Protein AF-A0A8T4JKT2-F1 (afdb_monomer)

Nearest PDB structures (foldseek):
  6grj-assembly1_I  TM=8.918E-01  e=7.035E+00  Aeromonas hydrophila
  7a0g-assembly1_JJJ  TM=4.308E-01  e=4.296E+00  Serratia marcescens

Sequence (92 aa):
MVWILVIILITLWIIIGFLIYVRIKFPKSKLMMNKTSLMVFIIGLLISLVGAYFMYNGKILGDNTVGIARILGIVGILLIVLANVFNVIKRK

pLDDT: mean 72.03, std 9.6, range [45.88, 84.75]

Solvent-accessible surface area (backbone atoms only — not comparable to full-atom values): 4863 Å² total; per-residue (Å²): 111,69,70,60,53,53,52,52,55,52,52,51,52,51,52,52,52,48,54,52,50,48,51,68,76,54,46,75,86,77,60,85,48,55,72,70,34,46,50,41,28,52,50,12,49,50,39,22,51,52,11,50,50,41,48,73,48,28,85,79,68,37,86,78,42,32,59,54,17,50,51,39,24,50,52,10,52,50,35,35,53,49,22,50,51,52,45,52,58,75,72,108

Secondary structure (DSSP, 8-state):
-HHHHHHHHHHHHHHHHHHHHHHHHS-GGG----HHHHHHHHHHHHHHHHHHHHHHTTTTT-TTHHHHHHHHHHHHHHHHHHHHHHHHHTT-

Foldseek 3Di:
DVVVVVLVVVVVVVVVVVVVVCCVVDPVVVCPADPVLVVLLVVLVVQLVQLVVCCSPVVVVDPVCVVVSVVSNVSSVVSNVVSVVVRVVVVD

Structure (mmCIF, N/CA/C/O backbone):
data_AF-A0A8T4JKT2-F1
#
_entry.id   AF-A0A8T4JKT2-F1
#
loop_
_atom_site.group_PDB
_atom_site.id
_atom_site.type_symbol
_atom_site.label_atom_id
_atom_site.label_alt_id
_atom_site.label_comp_id
_atom_site.label_asym_id
_atom_site.label_entity_id
_atom_site.label_seq_id
_atom_site.pdbx_PDB_ins_code
_atom_site.Cartn_x
_atom_site.Cartn_y
_atom_site.Cartn_z
_atom_site.occupancy
_atom_site.B_iso_or_equiv
_atom_site.auth_seq_id
_atom_site.auth_comp_id
_atom_site.auth_asym_id
_atom_site.auth_atom_id
_atom_site.pdbx_PDB_model_num
ATOM 1 N N . MET A 1 1 ? 7.321 11.534 -27.072 1.00 60.38 1 MET A N 1
ATOM 2 C CA . MET A 1 1 ? 6.863 12.574 -26.121 1.00 60.38 1 MET A CA 1
ATOM 3 C C . MET A 1 1 ? 5.347 12.532 -25.903 1.00 60.38 1 MET A C 1
ATOM 5 O O . MET A 1 1 ? 4.931 12.404 -24.762 1.00 60.38 1 MET A O 1
ATOM 9 N N . VAL A 1 2 ? 4.523 12.516 -26.962 1.00 71.50 2 VAL A N 1
ATOM 10 C CA . VAL A 1 2 ? 3.043 12.436 -26.871 1.00 71.50 2 VAL A CA 1
ATOM 11 C C . VAL A 1 2 ? 2.541 11.193 -26.118 1.00 71.50 2 VAL A C 1
ATOM 13 O O . VAL A 1 2 ? 1.706 11.305 -25.231 1.00 71.50 2 VAL A O 1
ATOM 16 N N . TRP A 1 3 ? 3.111 10.016 -26.386 1.00 61.81 3 TRP A N 1
ATOM 17 C CA . TRP A 1 3 ? 2.732 8.770 -25.703 1.00 61.81 3 TRP A CA 1
ATOM 18 C C . TRP A 1 3 ? 2.944 8.799 -24.184 1.00 61.81 3 TRP A C 1
ATOM 20 O O . TRP A 1 3 ? 2.130 8.271 -23.438 1.00 61.81 3 TRP A O 1
ATOM 30 N N . ILE A 1 4 ? 4.001 9.470 -23.718 1.00 73.69 4 ILE A N 1
ATOM 31 C CA . ILE A 1 4 ? 4.282 9.636 -22.286 1.00 73.69 4 ILE A CA 1
ATOM 32 C C . ILE A 1 4 ? 3.237 10.542 -21.621 1.00 73.69 4 ILE A C 1
ATOM 34 O O . ILE A 1 4 ? 2.788 10.239 -20.521 1.00 73.69 4 ILE A O 1
ATOM 38 N N . LEU A 1 5 ? 2.781 11.597 -22.305 1.00 75.94 5 LEU A N 1
ATOM 39 C CA . LEU A 1 5 ? 1.702 12.463 -21.813 1.00 75.94 5 LEU A CA 1
ATOM 40 C C . LEU A 1 5 ? 0.365 11.720 -21.693 1.00 75.94 5 LEU A C 1
ATOM 42 O O . LEU A 1 5 ? -0.336 11.876 -20.696 1.00 75.94 5 LEU A O 1
ATOM 46 N N . VAL A 1 6 ? 0.031 10.880 -22.677 1.00 79.38 6 VAL A N 1
ATOM 47 C CA . VAL A 1 6 ? -1.205 10.075 -22.667 1.00 79.38 6 VAL A CA 1
ATOM 48 C C . VAL A 1 6 ? -1.210 9.088 -21.498 1.00 79.38 6 VAL A C 1
ATOM 50 O O . VAL A 1 6 ? -2.199 8.982 -20.776 1.00 79.38 6 VAL A O 1
ATOM 53 N N . ILE A 1 7 ? -0.079 8.417 -21.273 1.00 75.00 7 ILE A N 1
ATOM 54 C CA . ILE A 1 7 ? 0.134 7.486 -20.157 1.00 75.00 7 ILE A CA 1
ATOM 55 C C . ILE A 1 7 ? -0.102 8.200 -18.816 1.00 75.00 7 ILE A C 1
ATOM 57 O O . ILE A 1 7 ? -0.918 7.736 -18.022 1.00 75.00 7 ILE A O 1
ATOM 61 N N . ILE A 1 8 ? 0.504 9.376 -18.613 1.00 79.75 8 ILE A N 1
ATOM 62 C CA . ILE A 1 8 ? 0.363 10.176 -17.382 1.00 79.75 8 ILE A CA 1
ATOM 63 C C . ILE A 1 8 ? -1.092 10.606 -17.132 1.00 79.75 8 ILE A C 1
ATOM 65 O O . ILE A 1 8 ? -1.580 10.513 -16.003 1.00 79.75 8 ILE A O 1
ATOM 69 N N . LEU A 1 9 ? -1.805 11.050 -18.172 1.00 82.94 9 LEU A N 1
ATOM 70 C CA . LEU A 1 9 ? -3.209 11.464 -18.060 1.00 82.94 9 LEU A CA 1
ATOM 71 C C . LEU A 1 9 ? -4.121 10.301 -17.651 1.00 82.94 9 LEU A C 1
ATOM 73 O O . LEU A 1 9 ? -4.994 10.474 -16.798 1.00 82.94 9 LEU A O 1
ATOM 77 N N . ILE A 1 10 ? -3.887 9.111 -18.209 1.00 79.62 10 ILE A N 1
ATOM 78 C CA . ILE A 1 10 ? -4.631 7.895 -17.858 1.00 79.62 10 ILE A CA 1
ATOM 79 C C . ILE A 1 10 ? -4.350 7.496 -16.405 1.00 79.62 10 ILE A C 1
ATOM 81 O O . ILE A 1 10 ? -5.287 7.183 -15.669 1.00 79.62 10 ILE A O 1
ATOM 85 N N . THR A 1 11 ? -3.090 7.556 -15.954 1.00 76.25 11 THR A N 1
ATOM 86 C CA . THR A 1 11 ? -2.753 7.249 -14.553 1.00 76.25 11 THR A CA 1
ATOM 87 C C . THR A 1 11 ? -3.466 8.194 -13.586 1.00 76.25 11 THR A C 1
ATOM 89 O O . THR A 1 11 ? -4.032 7.744 -12.591 1.00 76.25 11 THR A O 1
ATOM 92 N N . LEU A 1 12 ? -3.481 9.497 -13.888 1.00 81.06 12 LEU A N 1
ATOM 93 C CA . LEU A 1 12 ? -4.159 10.511 -13.076 1.00 81.06 12 LEU A CA 1
ATOM 94 C C . LEU A 1 12 ? -5.661 10.240 -12.962 1.00 81.06 12 LEU A C 1
ATOM 96 O O . LEU A 1 12 ? -6.206 10.273 -11.858 1.00 81.06 12 LEU A O 1
ATOM 100 N N . TRP A 1 13 ? -6.318 9.910 -14.074 1.00 84.75 13 TRP A N 1
ATOM 101 C CA . TRP A 1 13 ? -7.741 9.561 -14.085 1.00 84.75 13 TRP A CA 1
ATOM 102 C C . TRP A 1 13 ? -8.052 8.320 -13.246 1.00 84.75 13 TRP A C 1
ATOM 104 O O . TRP A 1 13 ? -9.028 8.315 -12.494 1.00 84.75 13 TRP A O 1
ATOM 114 N N . ILE A 1 14 ? -7.198 7.296 -13.314 1.00 74.69 14 ILE A N 1
ATOM 115 C CA . ILE A 1 14 ? -7.335 6.079 -12.503 1.00 74.69 14 ILE A CA 1
ATOM 116 C C . ILE A 1 14 ? -7.179 6.399 -11.011 1.00 74.69 14 ILE A C 1
ATOM 118 O O . ILE A 1 14 ? -7.982 5.934 -10.202 1.00 74.69 14 ILE A O 1
ATOM 122 N N . ILE A 1 15 ? -6.198 7.226 -10.636 1.00 76.25 15 ILE A N 1
ATOM 123 C CA . ILE A 1 15 ? -5.978 7.639 -9.240 1.00 76.25 15 ILE A CA 1
ATOM 124 C C . ILE A 1 15 ? -7.181 8.431 -8.714 1.00 76.25 15 ILE A C 1
ATOM 126 O O . ILE A 1 15 ? -7.661 8.163 -7.613 1.00 76.25 15 ILE A O 1
ATOM 130 N N . ILE A 1 16 ? -7.706 9.371 -9.504 1.00 79.25 16 ILE A N 1
ATOM 131 C CA . ILE A 1 16 ? -8.881 10.176 -9.143 1.00 79.25 16 ILE A CA 1
ATOM 132 C C . ILE A 1 16 ? -10.115 9.282 -8.975 1.00 79.25 16 ILE A C 1
ATOM 134 O O . ILE A 1 16 ? -10.799 9.368 -7.952 1.00 79.25 16 ILE A O 1
ATOM 138 N N . GLY A 1 17 ? -10.369 8.380 -9.926 1.00 78.31 17 GLY A N 1
ATOM 139 C CA . GLY A 1 17 ? -11.465 7.413 -9.843 1.00 78.31 17 GLY A CA 1
ATOM 140 C C . GLY A 1 17 ? -11.346 6.500 -8.621 1.00 78.31 17 GLY A C 1
ATOM 141 O O . GLY A 1 17 ? -12.330 6.275 -7.915 1.00 78.31 17 GLY A O 1
ATOM 142 N N . PHE A 1 18 ? -10.13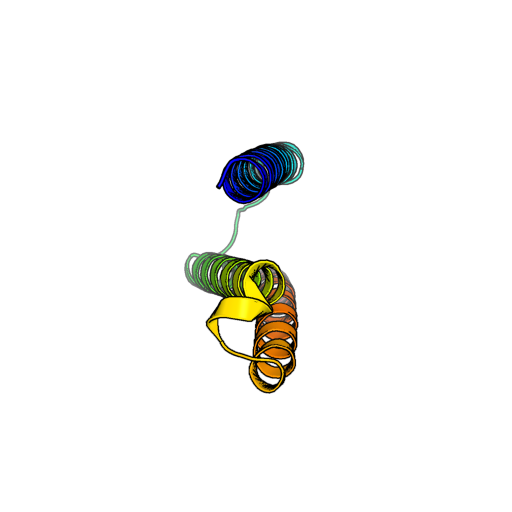2 6.042 -8.308 1.00 76.00 18 PHE A N 1
ATOM 143 C CA . PHE A 1 18 ? -9.859 5.226 -7.129 1.00 76.00 18 PHE A CA 1
ATOM 144 C C . PHE A 1 18 ? -10.094 5.993 -5.819 1.00 76.00 18 PHE A C 1
ATOM 146 O O . PHE A 1 18 ? -10.747 5.474 -4.914 1.00 76.00 18 PHE A O 1
ATOM 153 N N . LEU A 1 19 ? -9.644 7.249 -5.722 1.00 74.12 19 LEU A N 1
ATOM 154 C CA . LEU A 1 19 ? -9.895 8.109 -4.558 1.00 74.12 19 LEU A CA 1
ATOM 155 C C . LEU A 1 19 ? -11.394 8.350 -4.337 1.00 74.12 19 LEU A C 1
ATOM 157 O O . LEU A 1 19 ? -11.870 8.294 -3.200 1.00 74.12 19 LEU A O 1
ATOM 161 N N . ILE A 1 20 ? -12.147 8.578 -5.417 1.00 80.94 20 ILE A N 1
ATOM 162 C CA . ILE A 1 20 ? -13.605 8.737 -5.367 1.00 80.94 20 ILE A CA 1
ATOM 163 C C . ILE A 1 20 ? -14.263 7.431 -4.900 1.00 80.94 20 ILE A C 1
ATOM 165 O O . ILE A 1 20 ? -15.074 7.459 -3.974 1.00 80.94 20 ILE A O 1
ATOM 169 N N . TYR A 1 21 ? -13.872 6.285 -5.465 1.00 73.50 21 TYR A N 1
ATOM 170 C CA . TYR A 1 21 ? -14.387 4.971 -5.070 1.00 73.50 21 TYR A CA 1
ATOM 171 C C . TYR A 1 21 ? -14.151 4.677 -3.583 1.00 73.50 21 TYR A C 1
ATOM 173 O O . TYR A 1 21 ? -15.079 4.278 -2.874 1.00 73.50 21 TYR A O 1
ATOM 181 N N . VAL A 1 22 ? -12.936 4.929 -3.083 1.00 67.44 22 VAL A N 1
ATOM 182 C CA . VAL A 1 22 ? -12.598 4.757 -1.662 1.00 67.44 22 VAL A CA 1
ATOM 183 C C . VAL A 1 22 ? -13.451 5.677 -0.788 1.00 67.44 22 VAL A C 1
ATOM 185 O O . VAL A 1 22 ? -13.999 5.221 0.214 1.00 67.44 22 VAL A O 1
ATOM 188 N N . ARG A 1 23 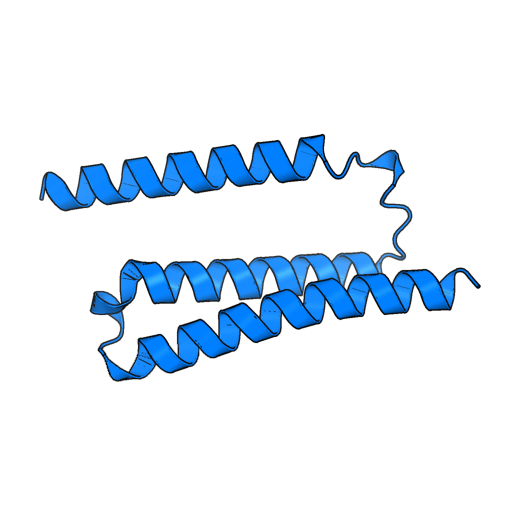? -13.636 6.945 -1.177 1.00 68.50 23 ARG A N 1
ATOM 189 C CA . ARG A 1 23 ? -14.449 7.910 -0.419 1.00 68.50 23 ARG A CA 1
ATOM 190 C C . ARG A 1 23 ? -15.928 7.519 -0.355 1.00 68.50 23 ARG A C 1
ATOM 192 O O . ARG A 1 23 ? -16.558 7.736 0.678 1.00 68.50 23 ARG A O 1
ATOM 199 N N . ILE A 1 24 ? -16.472 6.957 -1.436 1.00 73.00 24 ILE A N 1
ATOM 200 C CA . ILE A 1 24 ? -17.870 6.508 -1.507 1.00 73.00 24 ILE A CA 1
ATOM 201 C C . ILE A 1 24 ? -18.068 5.228 -0.688 1.00 73.00 24 ILE A C 1
ATOM 203 O O . ILE A 1 24 ? -19.029 5.126 0.073 1.00 73.00 24 ILE A O 1
ATOM 207 N N . LYS A 1 25 ? -17.164 4.250 -0.817 1.00 60.97 25 LYS A N 1
ATOM 208 C CA . LYS A 1 25 ? -17.323 2.936 -0.176 1.00 60.97 25 LYS A CA 1
ATOM 209 C C . LYS A 1 25 ? -16.924 2.918 1.301 1.00 60.97 25 LYS A C 1
ATOM 211 O O . LYS A 1 25 ? -17.445 2.103 2.061 1.00 60.97 25 LYS A O 1
ATOM 216 N N . PHE A 1 26 ? -16.049 3.832 1.720 1.00 56.34 26 PHE A N 1
ATOM 217 C CA . PHE A 1 26 ? -15.633 4.016 3.111 1.00 56.34 26 PHE A CA 1
ATOM 218 C C . PHE A 1 26 ? -16.020 5.420 3.615 1.00 56.34 26 PHE A C 1
ATOM 220 O O . PHE A 1 26 ? -15.153 6.281 3.787 1.00 56.34 26 PHE A O 1
ATOM 227 N N . PRO A 1 27 ? -17.317 5.687 3.867 1.00 53.75 27 PRO A N 1
ATOM 228 C CA . PRO A 1 27 ? -17.749 6.960 4.429 1.00 53.75 27 PRO A CA 1
ATOM 229 C C . PRO A 1 27 ? -17.139 7.166 5.823 1.00 53.75 27 PRO A C 1
ATOM 231 O O . PRO A 1 27 ? -17.053 6.234 6.629 1.00 53.75 27 PRO A O 1
ATOM 234 N N . LYS A 1 28 ? -16.736 8.413 6.116 1.00 52.88 28 LYS A N 1
ATOM 235 C CA . LYS A 1 28 ? -16.046 8.833 7.356 1.00 52.88 28 LYS A CA 1
ATOM 236 C C . LYS A 1 28 ? -16.709 8.331 8.652 1.00 52.88 28 LYS A C 1
ATOM 238 O O . LYS A 1 28 ? -16.019 8.175 9.651 1.00 52.88 28 LYS A O 1
ATOM 243 N N . SER A 1 29 ? -18.009 8.037 8.637 1.00 45.88 29 SER A N 1
ATOM 244 C CA . SER A 1 29 ? -18.777 7.540 9.786 1.00 45.88 29 SER A CA 1
ATOM 245 C C . SER A 1 29 ? -18.405 6.121 10.236 1.00 45.88 29 SER A C 1
ATOM 247 O O . SER A 1 29 ? -18.553 5.804 11.413 1.00 45.88 29 SER A O 1
ATOM 249 N N . LYS A 1 30 ? -17.871 5.266 9.350 1.00 46.91 30 LYS A N 1
ATOM 250 C CA . LYS A 1 30 ? -17.417 3.904 9.714 1.00 46.91 30 LYS A CA 1
ATOM 251 C C . LYS A 1 30 ? -15.959 3.866 10.194 1.00 46.91 30 LYS A C 1
ATOM 253 O O . LYS A 1 30 ? -15.500 2.862 10.739 1.00 46.91 30 LYS A O 1
ATOM 258 N N . LEU A 1 31 ? -15.253 4.986 10.041 1.00 53.69 31 LEU A N 1
ATOM 259 C CA . LEU A 1 31 ? -13.856 5.211 10.408 1.00 53.69 31 LEU A CA 1
ATOM 260 C C . LEU A 1 31 ? -13.724 5.661 11.875 1.00 53.69 31 LEU A C 1
ATOM 262 O O . LEU A 1 31 ? -12.895 6.503 12.207 1.00 53.69 31 LEU A O 1
ATOM 266 N N . MET A 1 32 ? -14.509 5.062 12.782 1.00 53.53 32 MET A N 1
ATOM 267 C CA . MET A 1 32 ? -14.202 5.043 14.221 1.00 53.53 32 MET A CA 1
ATOM 268 C C . MET A 1 32 ? -12.992 4.128 14.433 1.00 53.53 32 MET A C 1
ATOM 270 O O . MET A 1 32 ? -13.090 3.001 14.919 1.00 53.53 32 MET A O 1
ATOM 274 N N . MET A 1 33 ? -11.852 4.570 13.925 1.00 56.22 33 MET A N 1
ATOM 275 C CA . MET A 1 33 ? -10.590 3.867 13.981 1.00 56.22 33 MET A CA 1
ATOM 276 C C . MET A 1 33 ? -9.707 4.632 14.947 1.00 56.22 33 MET A C 1
ATOM 278 O O . MET A 1 33 ? -9.578 5.852 14.845 1.00 56.22 33 MET A O 1
ATOM 282 N N . ASN A 1 34 ? -9.147 3.929 15.926 1.00 67.31 34 ASN A N 1
ATOM 283 C CA . ASN A 1 34 ? -8.257 4.556 16.893 1.00 67.31 34 ASN A CA 1
ATOM 284 C C . ASN A 1 34 ? -7.102 5.259 16.146 1.00 67.31 34 ASN A C 1
ATOM 286 O O . ASN A 1 34 ? -6.632 4.721 15.139 1.00 67.31 34 ASN A O 1
ATOM 290 N N . LYS A 1 35 ? -6.647 6.436 16.611 1.00 71.12 35 LYS A N 1
ATOM 291 C CA . LYS A 1 35 ? -5.661 7.285 15.902 1.00 71.12 35 LYS A CA 1
ATOM 292 C C . LYS A 1 35 ? -4.452 6.485 15.402 1.00 71.12 35 LYS A C 1
ATOM 294 O O . LYS A 1 35 ? -4.017 6.677 14.273 1.00 71.12 35 LYS A O 1
ATOM 299 N N . THR A 1 36 ? -3.976 5.529 16.200 1.00 72.56 36 THR A N 1
ATOM 300 C CA . THR A 1 36 ? -2.871 4.622 15.853 1.00 72.56 36 THR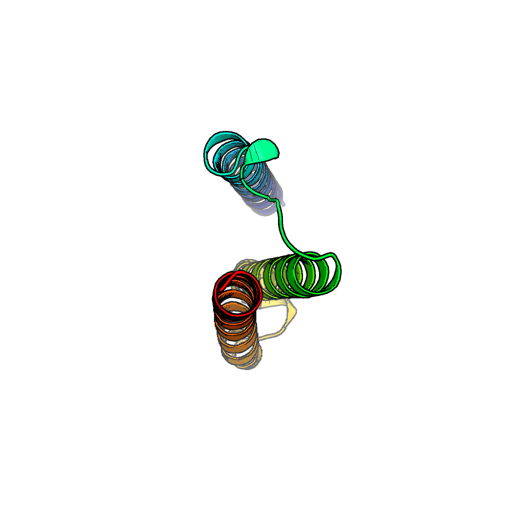 A CA 1
ATOM 301 C C . THR A 1 36 ? -3.188 3.711 14.663 1.00 72.56 36 THR A C 1
ATOM 303 O O . THR A 1 36 ? -2.384 3.594 13.748 1.00 72.56 36 THR A O 1
ATOM 306 N N . SER A 1 37 ? -4.370 3.090 14.635 1.00 69.38 37 SER A N 1
ATOM 307 C CA . SER A 1 37 ? -4.778 2.202 13.537 1.00 69.38 37 SER A CA 1
ATOM 308 C C . SER A 1 37 ? -5.018 2.992 12.244 1.00 69.38 37 SER A C 1
ATOM 310 O O . SER A 1 37 ? -4.627 2.552 11.165 1.00 69.38 37 SER A O 1
ATOM 312 N N . LEU A 1 38 ? -5.560 4.209 12.353 1.00 76.12 38 LEU A N 1
ATOM 313 C CA . LEU A 1 38 ? -5.719 5.120 11.219 1.00 76.12 38 LEU A CA 1
ATOM 314 C C . LEU A 1 38 ? -4.351 5.504 10.623 1.00 76.12 38 LEU A C 1
ATOM 316 O O . LEU A 1 38 ? -4.183 5.488 9.406 1.00 76.12 38 LEU A O 1
ATOM 320 N N . MET A 1 39 ? -3.351 5.758 11.471 1.00 73.81 39 MET A N 1
ATOM 321 C CA . MET A 1 39 ? -1.984 6.058 11.036 1.00 73.81 39 MET A CA 1
ATOM 322 C C . MET A 1 39 ? -1.350 4.884 10.272 1.00 73.81 39 MET A C 1
ATOM 324 O O . MET A 1 39 ? -0.819 5.087 9.184 1.00 73.81 39 MET A O 1
ATOM 328 N N . VAL A 1 40 ? -1.476 3.651 10.784 1.00 77.94 40 VAL A N 1
ATOM 329 C CA . VAL A 1 40 ? -0.968 2.434 10.114 1.00 77.94 40 VAL A CA 1
ATOM 330 C C . VAL A 1 40 ? -1.686 2.188 8.786 1.00 77.94 40 VAL A C 1
ATOM 332 O O . VAL A 1 40 ? -1.050 1.813 7.804 1.00 77.94 40 VAL A O 1
ATOM 335 N N . PHE A 1 41 ? -2.991 2.458 8.720 1.00 78.62 41 PHE A N 1
ATOM 336 C CA . PHE A 1 41 ? -3.760 2.367 7.480 1.00 78.62 41 PHE A CA 1
ATOM 337 C C . PHE A 1 41 ? -3.282 3.371 6.425 1.00 78.62 41 PHE A C 1
ATOM 339 O O . PHE A 1 41 ? -3.073 2.987 5.277 1.00 78.62 41 PHE A O 1
ATOM 346 N N . ILE A 1 42 ? -3.058 4.637 6.802 1.00 79.75 42 ILE A N 1
ATOM 347 C CA . ILE A 1 42 ? -2.517 5.657 5.887 1.00 79.75 42 ILE A CA 1
ATOM 348 C C . ILE A 1 42 ? -1.116 5.265 5.407 1.00 79.75 42 ILE A C 1
ATOM 350 O O . ILE A 1 42 ? -0.830 5.375 4.218 1.00 79.75 42 ILE A O 1
ATOM 354 N N . ILE A 1 43 ? -0.257 4.777 6.305 1.00 80.44 43 ILE A N 1
ATOM 355 C CA . ILE A 1 43 ? 1.097 4.323 5.957 1.00 80.44 43 ILE A CA 1
ATOM 356 C C . ILE A 1 43 ? 1.036 3.144 4.978 1.00 80.44 43 ILE A C 1
ATOM 358 O O . ILE A 1 43 ? 1.702 3.176 3.946 1.00 80.44 43 ILE A O 1
ATOM 362 N N . GLY A 1 44 ? 0.196 2.140 5.247 1.00 81.50 44 GLY A N 1
ATOM 363 C CA . GLY A 1 44 ? -0.004 1.006 4.342 1.00 81.50 44 GLY A CA 1
ATOM 364 C C . GLY A 1 44 ? -0.538 1.435 2.972 1.00 81.50 44 GLY A C 1
ATOM 365 O O . GLY A 1 44 ? -0.066 0.949 1.944 1.00 81.50 44 GLY A O 1
ATOM 366 N N . LEU A 1 45 ? -1.452 2.410 2.944 1.00 83.88 45 LEU A N 1
ATOM 367 C CA . LEU A 1 45 ? -1.982 2.994 1.712 1.00 83.88 45 LEU A CA 1
ATOM 368 C C . LEU A 1 45 ? -0.894 3.706 0.901 1.00 83.88 45 LEU A C 1
ATOM 370 O O . LEU A 1 45 ? -0.767 3.448 -0.294 1.00 83.88 45 LEU A O 1
ATOM 374 N N . LEU A 1 46 ? -0.081 4.549 1.542 1.00 82.31 46 LEU A N 1
ATOM 375 C CA . LEU A 1 46 ? 1.032 5.242 0.889 1.00 82.31 46 LEU A CA 1
ATOM 376 C C . LEU A 1 46 ? 2.074 4.257 0.348 1.00 82.31 46 LEU A C 1
ATOM 378 O O . LEU A 1 46 ? 2.496 4.394 -0.796 1.00 82.31 46 LEU A O 1
ATOM 382 N N . ILE A 1 47 ? 2.438 3.231 1.121 1.00 81.94 47 ILE A N 1
ATOM 383 C CA . ILE A 1 47 ? 3.384 2.189 0.691 1.00 81.94 47 ILE A CA 1
ATOM 384 C C . ILE A 1 47 ? 2.834 1.415 -0.514 1.00 81.94 47 ILE A C 1
ATOM 386 O O . ILE A 1 47 ? 3.566 1.164 -1.471 1.00 81.94 47 ILE A O 1
ATOM 390 N N . SER A 1 48 ? 1.540 1.080 -0.507 1.00 82.44 48 SER A N 1
ATOM 391 C CA . SER A 1 48 ? 0.897 0.380 -1.622 1.00 82.44 48 SER A CA 1
ATOM 392 C C . SER A 1 48 ? 0.859 1.238 -2.895 1.00 82.44 48 SER A C 1
ATOM 394 O O . SER A 1 48 ? 1.188 0.749 -3.977 1.00 82.44 48 SER A O 1
ATOM 396 N N . LEU A 1 49 ? 0.552 2.534 -2.761 1.00 81.06 49 LEU A N 1
ATOM 397 C CA . LEU A 1 49 ? 0.589 3.514 -3.855 1.00 81.06 49 LEU A CA 1
ATOM 398 C C . LEU A 1 49 ? 1.999 3.683 -4.433 1.00 81.06 49 LEU A C 1
ATOM 400 O O . LEU A 1 49 ? 2.160 3.693 -5.653 1.00 81.06 49 LEU A O 1
ATOM 404 N N . VAL A 1 50 ? 3.020 3.772 -3.578 1.00 81.88 50 VAL A N 1
ATOM 405 C CA . VAL A 1 50 ? 4.425 3.869 -4.001 1.00 81.88 50 VAL A CA 1
ATOM 406 C C . VAL A 1 50 ? 4.866 2.593 -4.724 1.00 81.88 50 VAL A C 1
ATOM 408 O O . VAL A 1 50 ? 5.478 2.677 -5.788 1.00 81.88 50 VAL A O 1
ATOM 411 N N . GLY A 1 51 ? 4.503 1.414 -4.209 1.00 79.50 51 GLY A N 1
ATOM 412 C CA . GLY A 1 51 ? 4.763 0.136 -4.877 1.00 79.50 51 GLY A CA 1
ATOM 413 C C . GLY A 1 51 ? 4.104 0.054 -6.257 1.00 79.50 51 GLY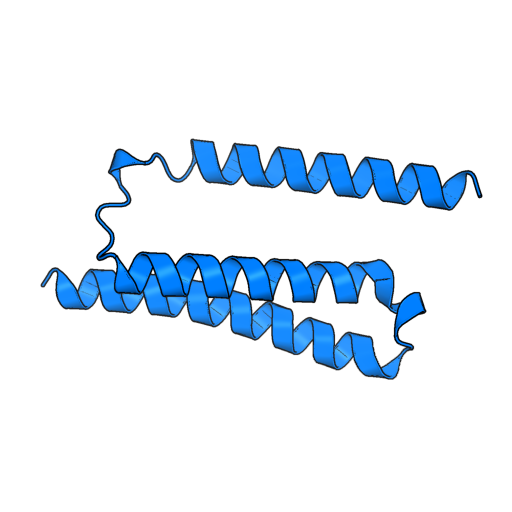 A C 1
ATOM 414 O O . GLY A 1 51 ? 4.763 -0.279 -7.240 1.00 79.50 51 GLY A O 1
ATOM 415 N N . ALA A 1 52 ? 2.830 0.441 -6.361 1.00 79.12 52 ALA A N 1
ATOM 416 C CA . ALA A 1 52 ? 2.107 0.473 -7.631 1.00 79.12 52 ALA A CA 1
ATOM 417 C C . ALA A 1 52 ? 2.725 1.463 -8.634 1.00 79.12 52 ALA A C 1
ATOM 419 O O . ALA A 1 52 ? 2.878 1.131 -9.809 1.00 79.12 52 ALA A O 1
ATOM 420 N N . TYR A 1 53 ? 3.135 2.650 -8.175 1.00 77.62 53 TYR A N 1
ATOM 421 C CA . TYR A 1 53 ? 3.816 3.641 -9.009 1.00 77.62 53 TYR A CA 1
ATOM 422 C C . TYR A 1 53 ? 5.158 3.122 -9.542 1.00 77.62 53 TYR A C 1
ATOM 424 O O . TYR A 1 53 ? 5.445 3.254 -10.734 1.00 77.62 53 TYR A O 1
ATOM 432 N N . PHE A 1 54 ? 5.957 2.469 -8.694 1.00 75.81 54 PHE A N 1
ATOM 433 C CA . PHE A 1 54 ? 7.214 1.860 -9.126 1.00 75.81 54 PHE A CA 1
ATOM 434 C C . PHE A 1 54 ? 7.004 0.692 -10.099 1.00 75.81 54 PHE A C 1
ATOM 436 O O . PHE A 1 54 ? 7.785 0.545 -11.037 1.00 75.81 54 PHE A O 1
ATOM 443 N N . MET A 1 55 ? 5.938 -0.102 -9.943 1.00 72.81 55 MET A N 1
ATOM 444 C CA . MET A 1 55 ? 5.576 -1.136 -10.924 1.00 72.81 55 MET A CA 1
ATOM 445 C C . MET A 1 55 ? 5.116 -0.537 -12.260 1.00 72.81 55 MET A C 1
ATOM 447 O O . MET A 1 55 ? 5.420 -1.094 -13.312 1.00 72.81 55 MET A O 1
ATOM 451 N N . TYR A 1 56 ? 4.406 0.594 -12.231 1.00 71.12 56 TYR A N 1
ATOM 452 C CA . TYR A 1 56 ? 3.937 1.290 -13.431 1.00 71.12 56 TYR A CA 1
ATOM 453 C C . TYR A 1 56 ? 5.087 1.905 -14.236 1.00 71.12 56 TYR A C 1
ATOM 455 O O . TYR A 1 56 ? 5.088 1.855 -15.465 1.00 71.12 56 TYR A O 1
ATOM 463 N N . ASN A 1 57 ? 6.090 2.449 -13.546 1.00 67.81 57 ASN A N 1
ATOM 464 C CA . ASN A 1 57 ? 7.225 3.135 -14.158 1.00 67.81 57 ASN A CA 1
ATOM 465 C C . ASN A 1 57 ? 8.534 2.332 -14.048 1.00 67.81 57 ASN A C 1
ATOM 467 O O . ASN A 1 57 ? 9.611 2.901 -13.869 1.00 67.81 57 ASN A O 1
ATOM 471 N N . GLY A 1 58 ? 8.451 1.001 -14.165 1.00 57.75 58 GLY A N 1
ATOM 472 C CA . GLY A 1 58 ? 9.579 0.069 -13.998 1.00 57.75 58 GLY A CA 1
ATOM 473 C C . GLY A 1 58 ? 10.794 0.336 -14.900 1.00 57.75 58 GLY A C 1
ATOM 474 O O . GLY A 1 58 ? 11.905 -0.068 -14.572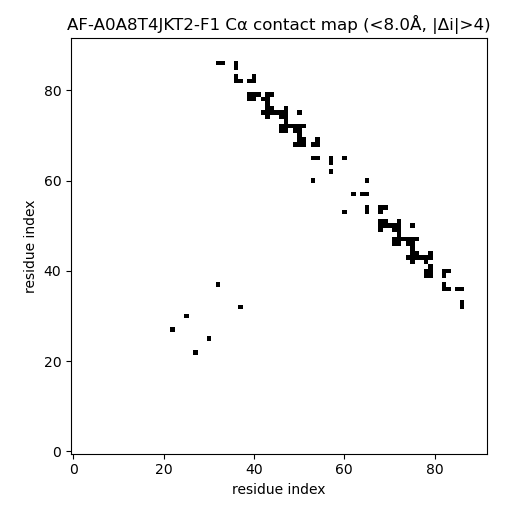 1.00 57.75 58 GLY A O 1
ATOM 475 N N . LYS A 1 59 ? 10.625 1.106 -15.985 1.00 59.03 59 LYS A N 1
ATOM 476 C CA . LYS A 1 59 ? 11.732 1.590 -16.827 1.00 59.03 59 LYS A CA 1
ATOM 477 C C . LYS A 1 59 ? 12.657 2.601 -16.135 1.00 59.03 59 LYS A C 1
ATOM 479 O O . LYS A 1 59 ? 13.782 2.761 -16.592 1.00 59.03 59 LYS A O 1
ATOM 484 N N . ILE A 1 60 ? 12.218 3.275 -15.066 1.00 57.22 60 ILE A N 1
ATOM 485 C CA . ILE A 1 60 ? 13.045 4.252 -14.331 1.00 57.22 60 ILE A CA 1
ATOM 486 C C . ILE A 1 60 ? 14.043 3.564 -13.390 1.00 57.22 60 ILE A C 1
ATOM 488 O O . ILE A 1 60 ? 15.122 4.104 -13.169 1.00 57.22 60 ILE A O 1
ATOM 492 N N . LEU A 1 61 ? 13.717 2.384 -12.846 1.00 55.91 61 LEU A N 1
ATOM 493 C CA . LEU A 1 61 ? 14.570 1.689 -11.871 1.00 55.91 61 LEU A CA 1
ATOM 494 C C . LEU A 1 61 ? 15.185 0.371 -12.392 1.00 55.91 61 LEU A C 1
ATOM 496 O O . LEU A 1 61 ? 15.951 -0.268 -11.669 1.00 55.91 61 LEU A O 1
ATOM 500 N N . GLY A 1 62 ? 14.891 -0.035 -13.632 1.00 56.94 62 GLY A N 1
ATOM 501 C CA . GLY A 1 62 ? 15.459 -1.229 -14.272 1.00 56.94 62 GLY A CA 1
AT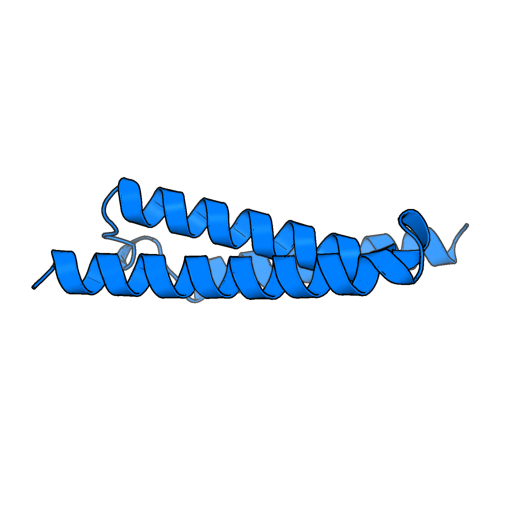OM 502 C C . GLY A 1 62 ? 14.747 -2.541 -13.912 1.00 56.94 62 GLY A C 1
ATOM 503 O O . GLY A 1 62 ? 14.060 -2.643 -12.900 1.00 56.94 62 GLY A O 1
ATOM 504 N N . ASP A 1 63 ? 14.923 -3.578 -14.737 1.00 63.81 63 ASP A N 1
ATOM 505 C CA . ASP A 1 63 ? 14.125 -4.820 -14.690 1.00 63.81 63 ASP A CA 1
ATOM 506 C C . ASP A 1 63 ? 14.135 -5.547 -13.326 1.00 63.81 63 ASP A C 1
ATOM 508 O O . ASP A 1 63 ? 13.155 -6.190 -12.948 1.00 63.81 63 ASP A O 1
ATOM 512 N N . ASN A 1 64 ? 15.195 -5.380 -12.529 1.00 63.16 64 ASN A N 1
ATOM 513 C CA . ASN A 1 64 ? 15.339 -6.031 -11.221 1.00 63.16 64 ASN A CA 1
ATOM 514 C C . ASN A 1 64 ? 14.563 -5.351 -10.077 1.00 63.16 64 ASN A C 1
ATOM 516 O O . ASN A 1 64 ? 14.273 -5.988 -9.062 1.00 63.16 64 ASN A O 1
ATOM 520 N N . THR A 1 65 ? 14.194 -4.076 -10.200 1.00 63.50 65 THR A N 1
ATOM 521 C CA . THR A 1 65 ? 13.499 -3.333 -9.125 1.00 63.50 65 THR A CA 1
ATOM 522 C C . THR A 1 65 ? 11.980 -3.440 -9.209 1.00 63.50 65 THR A C 1
ATOM 524 O O . THR A 1 65 ? 11.292 -3.203 -8.214 1.00 63.50 65 THR A O 1
ATOM 527 N N . VAL A 1 66 ? 11.440 -3.908 -10.338 1.00 67.75 66 VAL A N 1
ATOM 528 C CA . VAL A 1 66 ? 10.011 -4.234 -10.491 1.00 67.75 66 VAL A CA 1
ATOM 529 C C . VAL A 1 66 ? 9.582 -5.321 -9.494 1.00 67.75 66 VAL A C 1
ATOM 531 O O . VAL A 1 66 ? 8.469 -5.275 -8.963 1.00 67.75 66 VAL A O 1
ATOM 534 N N . GLY A 1 67 ? 10.478 -6.264 -9.172 1.00 69.94 67 GLY A N 1
ATOM 535 C CA . GLY A 1 67 ? 10.252 -7.270 -8.129 1.00 69.94 67 GLY A CA 1
ATOM 536 C C . GLY A 1 67 ? 10.113 -6.653 -6.735 1.00 69.94 67 GLY A C 1
ATOM 537 O O . GLY A 1 67 ? 9.179 -6.978 -6.002 1.00 69.94 67 GLY A O 1
ATOM 538 N N . ILE A 1 68 ? 10.979 -5.693 -6.400 1.00 71.56 68 ILE A N 1
ATOM 539 C CA . ILE A 1 68 ? 10.957 -4.973 -5.116 1.00 71.56 68 ILE A CA 1
ATOM 540 C C . ILE A 1 68 ? 9.688 -4.118 -5.006 1.00 71.56 68 ILE A C 1
ATOM 542 O O . ILE A 1 68 ? 9.013 -4.137 -3.978 1.00 71.56 68 ILE A O 1
ATOM 546 N N . ALA A 1 69 ? 9.307 -3.433 -6.084 1.00 75.69 69 ALA A N 1
ATOM 547 C CA . ALA A 1 69 ? 8.077 -2.647 -6.157 1.00 75.69 69 ALA A CA 1
ATOM 548 C C . ALA A 1 69 ? 6.820 -3.498 -5.907 1.00 75.69 69 ALA A C 1
ATOM 550 O O . ALA A 1 69 ? 5.911 -3.080 -5.186 1.00 75.69 69 ALA A O 1
ATOM 551 N N . ARG A 1 70 ? 6.800 -4.727 -6.440 1.00 78.62 70 ARG A N 1
ATOM 552 C CA . ARG A 1 70 ? 5.719 -5.696 -6.212 1.00 78.62 70 ARG A CA 1
ATOM 553 C C . ARG A 1 70 ? 5.633 -6.121 -4.749 1.00 78.62 70 ARG A C 1
ATOM 555 O O . ARG A 1 70 ? 4.540 -6.146 -4.188 1.00 78.62 70 ARG A O 1
ATOM 562 N N . ILE A 1 71 ? 6.774 -6.407 -4.124 1.00 80.12 71 ILE A N 1
ATOM 563 C CA . ILE A 1 71 ? 6.843 -6.763 -2.701 1.00 80.12 71 ILE A CA 1
ATOM 564 C C . ILE A 1 71 ? 6.349 -5.594 -1.838 1.00 80.12 71 ILE A C 1
ATOM 566 O O . ILE A 1 71 ? 5.506 -5.802 -0.968 1.00 80.12 71 ILE A O 1
ATOM 570 N N . LEU A 1 72 ? 6.784 -4.361 -2.120 1.00 80.31 72 LEU A N 1
ATOM 571 C CA . LEU A 1 72 ? 6.316 -3.162 -1.413 1.00 80.31 72 LEU A CA 1
ATOM 572 C C . LEU A 1 72 ? 4.802 -2.959 -1.557 1.00 80.31 72 LEU A C 1
ATOM 574 O O . LEU A 1 72 ? 4.122 -2.687 -0.567 1.00 80.31 72 LEU A O 1
ATOM 578 N N . GLY A 1 73 ? 4.257 -3.167 -2.758 1.00 79.56 73 GLY A N 1
ATOM 579 C CA . GLY A 1 73 ? 2.816 -3.126 -3.001 1.00 79.56 73 GLY A CA 1
ATOM 580 C C . GLY A 1 73 ? 2.041 -4.110 -2.117 1.00 79.56 73 GLY A C 1
ATOM 581 O O . GLY A 1 73 ? 1.071 -3.717 -1.467 1.00 79.56 73 GLY A O 1
ATOM 582 N N . ILE A 1 74 ? 2.505 -5.362 -2.040 1.00 82.38 74 ILE A N 1
ATOM 583 C CA . ILE A 1 74 ? 1.898 -6.424 -1.218 1.00 82.38 74 ILE A CA 1
ATOM 584 C C . ILE A 1 74 ? 1.999 -6.094 0.278 1.00 82.38 74 ILE A C 1
ATOM 586 O O . ILE A 1 74 ? 1.008 -6.213 0.999 1.00 82.38 74 ILE A O 1
ATOM 590 N N . VAL A 1 75 ? 3.162 -5.630 0.748 1.00 82.69 75 VAL A N 1
ATOM 591 C CA . VAL A 1 75 ? 3.372 -5.234 2.152 1.00 82.69 75 VAL A CA 1
ATOM 592 C C . VAL A 1 75 ? 2.437 -4.089 2.551 1.00 82.69 75 VAL A C 1
ATOM 594 O O . VAL A 1 75 ? 1.851 -4.127 3.634 1.00 82.69 75 VAL A O 1
ATOM 597 N N . GLY A 1 76 ? 2.224 -3.108 1.670 1.00 80.19 76 GLY A N 1
ATOM 598 C CA . GLY A 1 76 ? 1.264 -2.027 1.903 1.00 80.19 76 GLY A CA 1
ATOM 599 C C . GLY A 1 76 ? -0.170 -2.536 2.089 1.00 80.19 76 GLY A C 1
ATOM 600 O O . GLY A 1 76 ? -0.856 -2.130 3.029 1.00 80.19 76 GLY A O 1
ATOM 601 N N . ILE A 1 77 ? -0.604 -3.490 1.258 1.00 82.25 77 ILE A N 1
ATOM 602 C CA . ILE A 1 77 ? -1.933 -4.118 1.370 1.00 82.25 77 ILE A CA 1
ATOM 603 C C . ILE A 1 77 ? -2.055 -4.912 2.680 1.00 82.25 77 ILE A C 1
ATOM 605 O O . ILE A 1 77 ? -3.074 -4.819 3.366 1.00 82.25 77 ILE A O 1
ATOM 609 N N . LEU A 1 78 ? -1.009 -5.643 3.074 1.00 82.06 78 LEU A N 1
ATOM 610 C CA . LEU A 1 78 ? -0.982 -6.379 4.342 1.00 82.06 78 LEU A CA 1
ATOM 611 C C . LEU A 1 78 ? -1.076 -5.443 5.553 1.00 82.06 78 LEU A C 1
ATOM 613 O O . LEU A 1 78 ? -1.837 -5.726 6.477 1.00 82.06 78 LEU A O 1
ATOM 617 N N . LEU A 1 79 ? -0.379 -4.304 5.538 1.00 78.56 79 LEU A N 1
ATOM 618 C CA . LEU A 1 79 ? -0.463 -3.292 6.599 1.00 78.56 79 LEU A CA 1
ATOM 619 C C . LEU A 1 79 ? -1.872 -2.699 6.729 1.00 78.56 79 LEU A C 1
ATOM 621 O O . LEU A 1 79 ? -2.352 -2.495 7.845 1.00 78.56 79 LEU A O 1
ATOM 625 N N . ILE A 1 80 ? -2.559 -2.476 5.607 1.00 81.00 80 ILE A N 1
ATOM 626 C CA . ILE A 1 80 ? -3.954 -2.016 5.589 1.00 81.00 80 ILE A CA 1
ATOM 627 C C . ILE A 1 80 ? -4.880 -3.037 6.267 1.00 81.00 80 ILE A C 1
ATOM 629 O O . ILE A 1 80 ? -5.711 -2.666 7.103 1.00 81.00 80 ILE A O 1
ATOM 633 N N . VAL A 1 81 ? -4.728 -4.323 5.937 1.00 82.19 81 VAL A N 1
ATOM 634 C CA . VAL A 1 81 ? -5.517 -5.409 6.542 1.00 82.19 81 VAL A CA 1
ATOM 635 C C . VAL A 1 81 ? -5.226 -5.514 8.037 1.00 82.19 81 VAL A C 1
ATOM 637 O O . VAL A 1 81 ? -6.154 -5.569 8.847 1.00 82.19 81 VAL A O 1
AT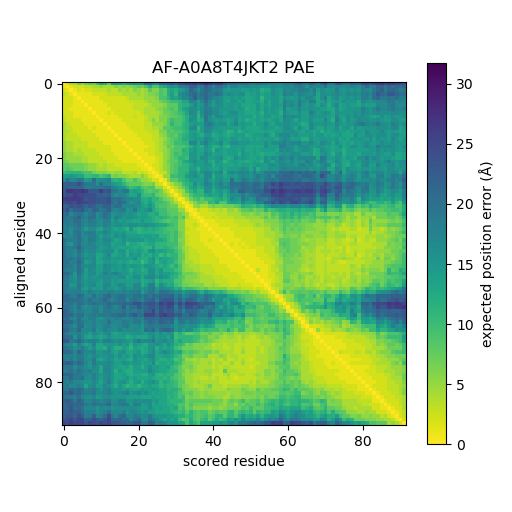OM 640 N N . LEU A 1 82 ? -3.949 -5.476 8.414 1.00 79.00 82 LEU A N 1
ATOM 641 C CA . LEU A 1 82 ? -3.518 -5.603 9.799 1.00 79.00 82 LEU A CA 1
ATOM 642 C C . LEU A 1 82 ? -4.030 -4.438 10.660 1.00 79.00 82 LEU A C 1
ATOM 644 O O . LEU A 1 82 ? -4.531 -4.663 11.762 1.00 79.00 82 LEU A O 1
ATOM 648 N N . ALA A 1 83 ? -4.004 -3.207 10.139 1.00 74.31 83 ALA A N 1
ATOM 649 C CA . ALA A 1 83 ? -4.571 -2.040 10.814 1.00 74.31 83 ALA A CA 1
ATOM 650 C C . ALA A 1 83 ? -6.059 -2.228 11.144 1.00 74.31 83 ALA A C 1
ATOM 652 O O . ALA A 1 83 ? -6.495 -1.891 12.251 1.00 74.31 83 ALA A O 1
ATOM 653 N N . ASN A 1 84 ? -6.827 -2.795 10.209 1.00 75.56 84 ASN A N 1
ATOM 654 C CA . ASN A 1 84 ? -8.245 -3.071 10.405 1.00 75.56 84 ASN A CA 1
ATOM 655 C C . ASN A 1 84 ? -8.476 -4.182 11.443 1.00 75.56 84 ASN A C 1
ATOM 657 O O . ASN A 1 84 ? -9.320 -4.025 12.323 1.00 75.56 84 ASN A O 1
ATOM 661 N N . VAL A 1 85 ? -7.689 -5.263 11.403 1.00 76.62 85 VAL A N 1
ATOM 662 C CA . VAL A 1 85 ? -7.758 -6.353 12.395 1.00 76.62 85 VAL A CA 1
ATOM 663 C C . VAL A 1 85 ? -7.457 -5.837 13.805 1.00 76.62 85 VAL A C 1
ATOM 665 O O . VAL A 1 85 ? -8.241 -6.081 14.721 1.00 76.62 85 VAL A O 1
ATOM 668 N N . PHE A 1 86 ? -6.397 -5.044 13.984 1.00 73.06 86 PHE A N 1
ATOM 669 C CA . PHE A 1 86 ? -6.083 -4.430 15.280 1.00 73.06 86 PHE A CA 1
ATOM 670 C C . PHE A 1 86 ? -7.199 -3.507 15.780 1.00 73.06 86 PHE A C 1
ATOM 672 O O . PHE A 1 86 ? -7.481 -3.471 16.977 1.00 73.06 86 PHE A O 1
ATOM 679 N N . ASN A 1 87 ? -7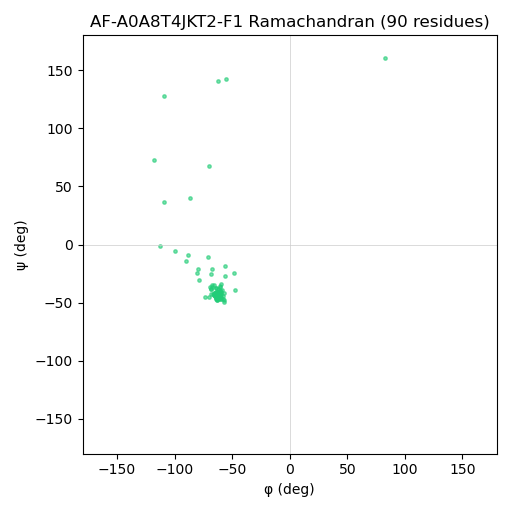.860 -2.774 14.882 1.00 69.00 87 ASN A N 1
ATOM 680 C CA . ASN A 1 87 ? -8.992 -1.929 15.254 1.00 69.00 87 ASN A CA 1
ATOM 681 C C . ASN A 1 87 ? -10.216 -2.738 15.704 1.00 69.00 87 ASN A C 1
ATOM 683 O O . ASN A 1 87 ? -10.952 -2.286 16.575 1.0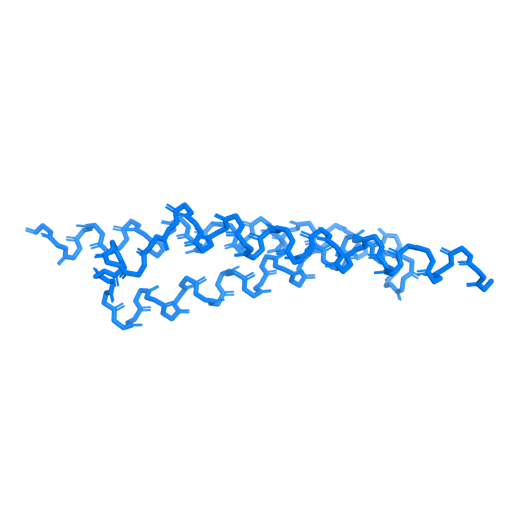0 69.00 87 ASN A O 1
ATOM 687 N N . VAL A 1 88 ? -10.449 -3.911 15.107 1.00 69.81 88 VAL A N 1
ATOM 688 C CA . VAL A 1 88 ? -11.531 -4.823 15.507 1.00 69.81 88 VAL A CA 1
ATOM 689 C C . VAL A 1 88 ? -11.226 -5.458 16.861 1.00 69.81 88 VAL A C 1
ATOM 691 O O . VAL A 1 88 ? -12.093 -5.454 17.729 1.00 69.81 88 VAL A O 1
ATOM 694 N N . ILE A 1 89 ? -9.996 -5.936 17.073 1.00 69.94 89 ILE A N 1
ATOM 695 C CA . ILE A 1 89 ? -9.571 -6.533 18.350 1.00 69.94 89 ILE A CA 1
ATOM 696 C C . ILE A 1 89 ? -9.672 -5.514 19.486 1.00 69.94 89 ILE A C 1
ATOM 698 O O . ILE A 1 89 ? -10.197 -5.835 20.539 1.00 69.94 89 ILE A O 1
ATOM 702 N N . LYS A 1 90 ? -9.240 -4.266 19.265 1.00 63.28 90 LYS A N 1
ATOM 703 C CA . LYS A 1 90 ? -9.279 -3.208 20.289 1.00 63.28 90 LYS A CA 1
ATOM 704 C C . LYS A 1 90 ? -10.698 -2.708 20.616 1.00 63.28 90 LYS A C 1
ATOM 706 O O . LYS A 1 90 ? -10.857 -1.917 21.540 1.00 63.28 90 LYS A O 1
ATOM 711 N N . ARG A 1 91 ? -11.705 -3.094 19.821 1.00 59.56 91 ARG A N 1
ATOM 712 C CA . ARG A 1 91 ? -13.126 -2.771 20.039 1.00 59.56 91 ARG A CA 1
ATOM 713 C C . ARG A 1 91 ? -13.927 -3.916 20.678 1.00 59.56 91 ARG A C 1
ATOM 715 O O . ARG A 1 91 ? -15.102 -3.697 20.963 1.00 59.56 91 ARG A O 1
ATOM 722 N N . LYS A 1 92 ? -13.326 -5.094 20.865 1.00 54.06 92 LYS A N 1
ATOM 723 C CA . LYS A 1 92 ? -13.854 -6.197 21.683 1.00 54.06 92 LYS A CA 1
ATOM 724 C C . LYS A 1 92 ? -13.324 -6.080 23.106 1.00 54.06 92 LYS A C 1
ATOM 726 O O . LYS A 1 92 ? -14.070 -6.510 24.006 1.00 54.06 92 LYS A O 1
#

Mean predicted aligned error: 10.91 Å

Radius of gyration: 15.92 Å; Cα contacts (8 Å, |Δi|>4): 63; chains: 1; bounding box: 34×20×49 Å